Protein AF-A0A914SNX8-F1 (afdb_monomer_lite)

pLDDT: mean 79.93, std 11.11, range [45.84, 93.69]

Secondary structure (DSSP, 8-state):
-----TT--HHHHHH-GGGHHHHHHHHHH-S-----STT-SS-HHHHHHHH-

Sequence (52 aa):
MIPEHPNYNFIGRILGPRGISVRQLEAASGCGILIRGKGSVKDAVREEYLRS

Foldseek 3Di:
DPPPPVVDDPLCVCCDVVRPNVVVVCVVVVDRDDQDDQPNDPDNVVVVVVVD

Structure (mmCIF, N/CA/C/O backbone):
data_AF-A0A914SNX8-F1
#
_entry.id   AF-A0A914SNX8-F1
#
loop_
_atom_site.group_PDB
_atom_site.id
_atom_site.type_symbol
_atom_site.label_atom_id
_atom_site.label_alt_id
_atom_site.label_comp_id
_atom_site.label_asym_id
_atom_site.label_entity_id
_atom_site.label_seq_id
_atom_site.pdbx_PDB_ins_code
_atom_site.Cartn_x
_atom_site.Cartn_y
_atom_site.Cartn_z
_atom_site.occupancy
_atom_site.B_iso_or_equiv
_atom_site.auth_seq_id
_atom_site.auth_comp_id
_atom_site.auth_asym_id
_atom_site.auth_atom_id
_atom_site.pdbx_PDB_model_num
ATOM 1 N N . MET A 1 1 ? -2.050 -21.059 -13.647 1.00 45.84 1 MET A N 1
ATOM 2 C CA . MET A 1 1 ? -1.568 -20.023 -14.583 1.00 45.84 1 MET A CA 1
ATOM 3 C C . MET A 1 1 ? -2.195 -18.713 -14.177 1.00 45.84 1 MET A C 1
ATOM 5 O O . MET A 1 1 ? -3.414 -18.618 -14.187 1.00 45.84 1 MET A O 1
ATOM 9 N N . ILE A 1 2 ? -1.390 -17.747 -13.746 1.00 55.53 2 ILE A N 1
ATOM 10 C CA . ILE A 1 2 ? -1.862 -16.365 -13.653 1.00 55.53 2 ILE A CA 1
ATOM 11 C C . ILE A 1 2 ? -2.017 -15.924 -15.113 1.00 55.53 2 ILE A C 1
ATOM 13 O O . ILE A 1 2 ? -1.045 -16.077 -15.852 1.00 55.53 2 ILE A O 1
ATOM 17 N N . PRO A 1 3 ? -3.203 -15.491 -15.572 1.00 56.06 3 PRO A N 1
ATOM 18 C CA . PRO A 1 3 ? -3.346 -14.988 -16.928 1.00 56.06 3 PRO A CA 1
ATOM 19 C C . PRO A 1 3 ? -2.356 -13.840 -17.108 1.00 56.06 3 PRO A C 1
ATOM 21 O O . PRO A 1 3 ? -2.320 -12.897 -16.312 1.00 56.06 3 PRO A O 1
ATOM 24 N N . GLU A 1 4 ? -1.489 -13.983 -18.104 1.00 56.31 4 GLU A N 1
ATOM 25 C CA . GLU A 1 4 ? -0.430 -13.030 -18.388 1.00 56.31 4 GLU A CA 1
ATOM 26 C C . GLU A 1 4 ? -1.087 -11.750 -18.899 1.00 56.31 4 GLU A C 1
ATOM 28 O O . GLU A 1 4 ? -1.372 -11.585 -20.082 1.00 56.31 4 GLU A O 1
ATOM 33 N N . HIS A 1 5 ? -1.351 -10.828 -17.979 1.00 64.62 5 HIS A N 1
ATOM 34 C CA . HIS A 1 5 ? -1.664 -9.442 -18.288 1.00 64.62 5 HIS A CA 1
ATOM 35 C C . HIS A 1 5 ? -0.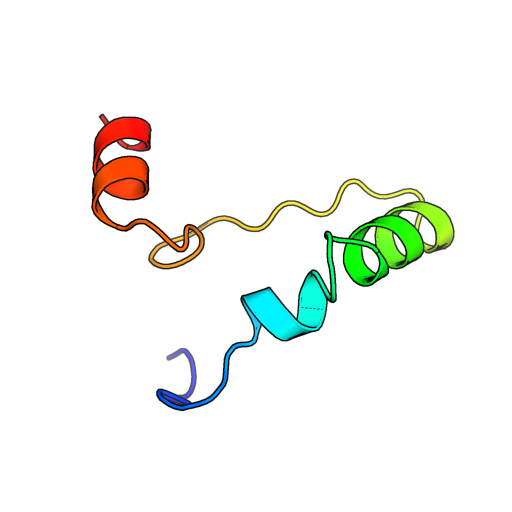403 -8.608 -18.018 1.00 64.62 5 HIS A C 1
ATOM 37 O O . HIS A 1 5 ? -0.365 -7.860 -17.039 1.00 64.62 5 HIS A O 1
ATOM 43 N N . PRO A 1 6 ? 0.651 -8.736 -18.854 1.00 65.56 6 PRO A N 1
ATOM 44 C CA . PRO A 1 6 ? 1.954 -8.110 -18.616 1.00 65.56 6 PRO A CA 1
ATOM 45 C C . PRO A 1 6 ? 1.883 -6.580 -18.582 1.00 65.56 6 PRO A C 1
ATOM 47 O O . PRO A 1 6 ? 2.762 -5.933 -18.028 1.00 65.56 6 PRO A O 1
ATOM 50 N N . ASN A 1 7 ? 0.818 -6.000 -19.139 1.00 68.56 7 ASN A N 1
ATOM 51 C CA . ASN A 1 7 ? 0.617 -4.557 -19.211 1.00 68.56 7 ASN A CA 1
ATOM 52 C C . ASN A 1 7 ? -0.312 -4.003 -18.117 1.00 68.56 7 ASN A C 1
ATOM 54 O O . ASN A 1 7 ? -0.690 -2.833 -18.165 1.00 68.56 7 ASN A O 1
ATOM 58 N N . TYR A 1 8 ? -0.735 -4.829 -17.154 1.00 73.00 8 TYR A N 1
ATOM 59 C CA . TYR A 1 8 ? -1.715 -4.425 -16.153 1.00 73.00 8 TYR A CA 1
ATOM 60 C C . TYR A 1 8 ? -1.162 -4.501 -14.729 1.00 73.00 8 TYR A C 1
ATOM 62 O O . TYR A 1 8 ? -0.885 -5.564 -14.179 1.00 73.00 8 TYR A O 1
ATOM 70 N N . ASN A 1 9 ? -1.058 -3.337 -14.092 1.00 76.38 9 ASN A N 1
ATOM 71 C CA . ASN A 1 9 ? -0.552 -3.205 -12.731 1.00 76.38 9 ASN A CA 1
ATOM 72 C C . ASN A 1 9 ? -1.649 -3.488 -11.694 1.00 76.38 9 ASN A C 1
ATOM 74 O O . ASN A 1 9 ? -2.205 -2.562 -11.098 1.00 76.38 9 ASN A O 1
ATOM 78 N N . PHE A 1 10 ? -1.934 -4.767 -11.434 1.00 79.38 10 PHE A N 1
ATOM 79 C CA . PHE A 1 10 ? -2.896 -5.181 -10.400 1.00 79.38 10 PHE A CA 1
ATOM 80 C C . PHE A 1 10 ? -2.530 -4.630 -9.021 1.00 79.38 10 PHE A C 1
ATOM 82 O O . PHE A 1 10 ? -3.371 -4.039 -8.350 1.00 79.38 10 PHE A O 1
ATOM 89 N N . ILE A 1 11 ? -1.256 -4.746 -8.637 1.00 82.12 11 ILE A N 1
ATOM 90 C CA . ILE A 1 11 ? -0.741 -4.253 -7.353 1.00 82.12 11 IL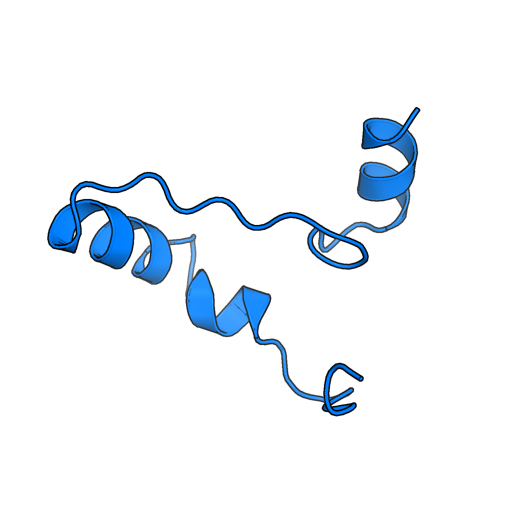E A CA 1
ATOM 91 C C . ILE A 1 11 ? -0.963 -2.744 -7.217 1.00 82.12 11 ILE A C 1
ATOM 93 O O . ILE A 1 11 ? -1.498 -2.279 -6.214 1.00 82.12 11 ILE A O 1
ATOM 97 N N . GLY A 1 12 ? -0.626 -1.980 -8.261 1.00 85.69 12 GLY A N 1
ATOM 98 C CA . GLY A 1 12 ? -0.846 -0.533 -8.289 1.00 85.69 12 GLY A CA 1
ATOM 99 C C . GLY A 1 12 ? -2.324 -0.151 -8.198 1.00 85.69 12 GLY A C 1
ATOM 100 O O . GLY A 1 12 ? -2.656 0.834 -7.543 1.00 85.69 12 GLY A O 1
ATOM 101 N N . ARG A 1 13 ? -3.214 -0.947 -8.801 1.00 87.19 13 ARG A N 1
ATOM 102 C CA . ARG A 1 13 ? -4.662 -0.715 -8.753 1.00 87.19 13 ARG A CA 1
ATOM 103 C C . ARG A 1 13 ? -5.278 -1.051 -7.394 1.00 87.19 13 ARG A C 1
ATOM 105 O O . ARG A 1 13 ? -6.150 -0.316 -6.951 1.00 87.19 13 ARG A O 1
ATOM 112 N N . ILE A 1 14 ? -4.817 -2.117 -6.739 1.00 86.62 14 ILE A N 1
ATOM 113 C CA . ILE A 1 14 ? -5.280 -2.522 -5.400 1.00 86.62 14 ILE A CA 1
ATOM 114 C C . ILE A 1 14 ? -4.800 -1.525 -4.339 1.00 86.62 14 ILE A C 1
ATOM 116 O O . ILE A 1 14 ? -5.579 -1.097 -3.492 1.00 86.62 14 ILE A O 1
ATOM 120 N N . LEU A 1 15 ? -3.529 -1.115 -4.400 1.00 87.88 15 LEU A N 1
ATOM 121 C CA . LEU A 1 15 ? -2.979 -0.101 -3.497 1.00 87.88 15 LEU A CA 1
ATOM 122 C C . LEU A 1 15 ? -3.648 1.260 -3.717 1.00 87.88 15 LEU A C 1
ATOM 124 O O . LEU A 1 15 ? -3.995 1.949 -2.756 1.00 87.88 15 LEU A O 1
ATOM 128 N N . GLY A 1 16 ? -3.830 1.653 -4.977 1.00 87.69 16 GLY A N 1
ATOM 129 C CA . GLY A 1 16 ? -4.231 3.007 -5.325 1.00 87.69 16 GLY A CA 1
ATOM 130 C C . GLY A 1 16 ? -3.141 4.041 -4.994 1.00 87.69 16 GLY A C 1
ATOM 131 O O . GLY A 1 16 ? -2.052 3.705 -4.508 1.00 87.69 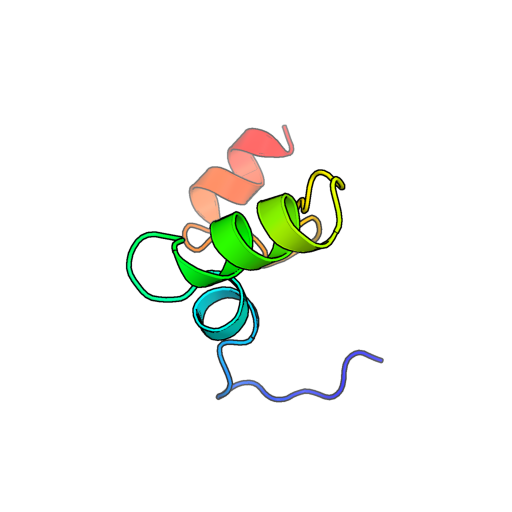16 GLY A O 1
ATOM 132 N N . PRO A 1 17 ? -3.397 5.332 -5.256 1.00 89.38 17 PRO A N 1
ATOM 133 C CA . PRO A 1 17 ? -2.455 6.397 -4.929 1.00 89.38 17 PRO A CA 1
ATOM 134 C C . PRO A 1 17 ? -2.165 6.395 -3.422 1.00 89.38 17 PRO A C 1
ATOM 136 O O . PRO A 1 17 ? -3.079 6.433 -2.604 1.00 89.38 17 P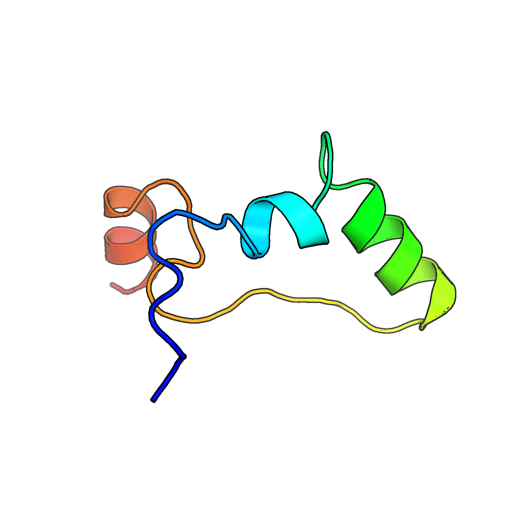RO A O 1
ATOM 139 N N . ARG A 1 18 ? -0.878 6.322 -3.056 1.00 86.94 18 ARG A N 1
ATOM 140 C CA . ARG A 1 18 ? -0.389 6.273 -1.660 1.00 86.94 18 ARG A CA 1
ATOM 141 C C . ARG A 1 18 ? -0.953 5.127 -0.797 1.00 86.94 18 ARG A C 1
ATOM 143 O O . ARG A 1 18 ? -0.870 5.214 0.423 1.00 86.94 18 ARG A O 1
ATOM 150 N N . GLY A 1 19 ? -1.512 4.065 -1.384 1.00 87.50 19 GLY A N 1
ATOM 151 C CA . GLY A 1 19 ? -2.095 2.968 -0.598 1.00 87.50 19 GLY A CA 1
ATOM 152 C C . GLY A 1 19 ? -3.486 3.276 -0.022 1.00 87.50 19 GLY A C 1
ATOM 153 O O . GLY A 1 19 ? -3.933 2.590 0.892 1.00 87.50 19 GLY A O 1
ATOM 154 N N . ILE A 1 20 ? -4.175 4.317 -0.507 1.00 91.00 20 ILE A N 1
ATOM 155 C CA . ILE A 1 20 ? -5.489 4.720 0.026 1.00 91.00 20 ILE A CA 1
ATOM 156 C C . ILE A 1 20 ? -6.550 3.637 -0.213 1.00 91.00 20 ILE A C 1
ATOM 158 O O . ILE A 1 20 ? -7.323 3.343 0.697 1.00 91.00 20 ILE A O 1
ATOM 162 N N . SER A 1 21 ? -6.569 3.010 -1.396 1.00 91.38 21 SER A N 1
ATOM 163 C CA . SER A 1 21 ? -7.560 1.974 -1.718 1.00 91.38 21 SER A CA 1
ATOM 164 C C . SER A 1 21 ? -7.393 0.736 -0.849 1.00 91.38 21 SER A C 1
ATOM 166 O O . SER A 1 21 ? -8.388 0.243 -0.322 1.00 91.38 21 SER A O 1
ATOM 168 N N . VAL A 1 22 ? -6.157 0.264 -0.641 1.00 90.75 22 VAL A N 1
ATOM 169 C CA . VAL A 1 22 ? -5.932 -0.899 0.230 1.00 90.75 22 VAL A CA 1
ATOM 170 C C . VAL A 1 22 ? -6.342 -0.581 1.665 1.00 90.75 22 VAL A C 1
ATOM 172 O O . VAL A 1 22 ? -7.041 -1.373 2.275 1.00 90.75 22 VAL A O 1
ATOM 175 N N . ARG A 1 23 ? -6.045 0.625 2.163 1.00 90.50 23 ARG A N 1
ATOM 176 C CA . ARG A 1 23 ? -6.400 1.028 3.528 1.00 90.50 23 ARG A CA 1
ATOM 177 C C . ARG A 1 23 ? -7.912 1.154 3.732 1.00 90.50 23 ARG A C 1
ATOM 179 O O . ARG A 1 23 ? -8.412 0.825 4.802 1.00 90.50 23 ARG A O 1
ATOM 186 N N . GLN A 1 24 ? -8.647 1.613 2.717 1.00 92.19 24 GLN A N 1
ATOM 187 C CA . GLN A 1 24 ? -10.113 1.603 2.736 1.00 92.19 24 GLN A CA 1
ATOM 188 C C . GLN A 1 24 ? -10.676 0.181 2.709 1.00 92.19 24 GLN A C 1
ATOM 190 O O . GLN A 1 24 ? -11.620 -0.103 3.437 1.00 92.19 24 GLN A O 1
ATOM 195 N N . LEU A 1 25 ? -10.096 -0.712 1.905 1.00 91.38 25 LEU A N 1
ATOM 196 C CA . LEU A 1 25 ? -10.471 -2.127 1.870 1.00 91.38 25 LEU A CA 1
ATOM 197 C C . LEU A 1 25 ? -10.203 -2.819 3.211 1.00 91.38 25 LEU A C 1
ATOM 199 O O . LEU A 1 25 ? -11.059 -3.554 3.699 1.00 91.38 25 LEU A O 1
ATOM 203 N N . GLU A 1 26 ? -9.057 -2.552 3.834 1.00 92.81 26 GLU A N 1
ATOM 204 C CA . GLU A 1 26 ? -8.731 -3.039 5.176 1.00 92.81 26 GLU A CA 1
ATOM 205 C C . GLU A 1 26 ? -9.721 -2.494 6.213 1.00 92.81 26 GLU A C 1
ATOM 207 O O . GLU A 1 26 ? -10.248 -3.257 7.017 1.00 92.81 26 GLU A O 1
ATOM 212 N N . ALA A 1 27 ? -10.061 -1.201 6.154 1.00 93.69 27 ALA A N 1
ATOM 213 C CA . ALA A 1 27 ? -11.033 -0.590 7.064 1.00 93.69 27 ALA A CA 1
ATOM 214 C C . ALA A 1 27 ? -12.464 -1.128 6.876 1.00 93.69 27 ALA A C 1
ATOM 216 O O . ALA A 1 27 ? -13.180 -1.311 7.856 1.00 93.69 27 ALA A O 1
ATOM 217 N N . ALA A 1 28 ? -12.882 -1.387 5.636 1.00 93.00 28 ALA A N 1
ATOM 218 C CA . ALA A 1 28 ? -14.213 -1.902 5.324 1.00 93.00 28 ALA A CA 1
ATOM 219 C C . ALA A 1 28 ? -14.365 -3.394 5.658 1.00 93.00 28 ALA A C 1
ATOM 221 O O . ALA A 1 28 ? -15.442 -3.825 6.060 1.00 93.00 28 ALA A O 1
ATOM 222 N N . SER A 1 29 ? -13.301 -4.183 5.483 1.00 90.69 29 SER A N 1
ATOM 223 C CA . SER A 1 29 ? -13.307 -5.628 5.754 1.00 90.69 29 SER A CA 1
ATOM 224 C C . SER A 1 29 ? -12.888 -5.992 7.180 1.00 90.69 29 SER A C 1
ATOM 226 O O . SER A 1 29 ? -13.122 -7.117 7.615 1.00 90.69 29 SER A O 1
ATOM 228 N N . GLY A 1 30 ? -12.226 -5.080 7.897 1.00 92.50 30 GLY A N 1
ATOM 229 C CA . GLY A 1 30 ? -11.601 -5.364 9.190 1.00 92.50 30 GLY A CA 1
ATOM 230 C C . GLY A 1 30 ? -10.419 -6.338 9.103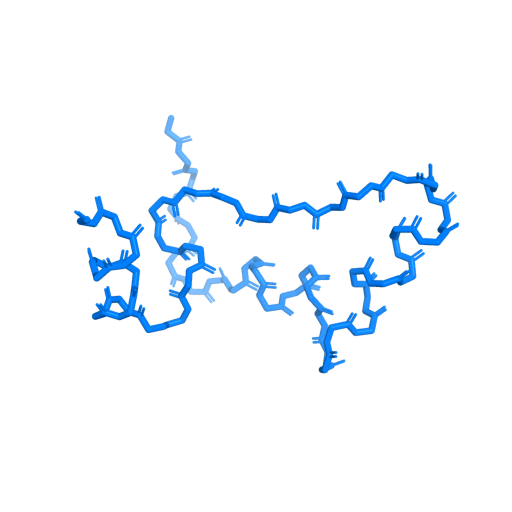 1.00 92.50 30 GLY A C 1
ATOM 231 O O . GLY A 1 30 ? -9.924 -6.792 10.132 1.00 92.50 30 GLY A O 1
ATOM 232 N N . CYS A 1 31 ? -9.973 -6.685 7.893 1.00 91.44 31 CYS A N 1
ATOM 233 C CA . CYS A 1 31 ? -8.906 -7.647 7.648 1.00 91.44 31 CYS A CA 1
ATOM 234 C C . CYS A 1 31 ? -7.617 -6.927 7.245 1.00 91.44 31 CYS A C 1
ATOM 236 O O . CYS A 1 31 ? -7.661 -5.929 6.532 1.00 91.44 31 CYS A O 1
ATOM 238 N N . GLY A 1 32 ? -6.466 -7.471 7.647 1.00 88.31 32 GLY A N 1
ATOM 239 C CA . GLY A 1 32 ? -5.169 -7.019 7.141 1.00 88.31 32 GLY A CA 1
ATOM 240 C C . GLY A 1 32 ? -4.921 -7.568 5.737 1.00 88.31 32 GLY A C 1
ATOM 241 O O . GLY A 1 32 ? -4.898 -8.786 5.547 1.00 88.31 32 GLY A O 1
ATOM 242 N N . ILE A 1 33 ? -4.730 -6.692 4.751 1.00 86.38 33 ILE A N 1
ATOM 243 C CA . ILE A 1 33 ? -4.519 -7.080 3.353 1.00 86.38 33 ILE A CA 1
ATOM 244 C C . ILE A 1 33 ? -3.034 -6.989 3.042 1.00 86.38 33 ILE A C 1
ATOM 246 O O . ILE A 1 33 ? -2.443 -5.912 2.992 1.00 86.38 33 ILE A O 1
ATOM 250 N N . LEU A 1 34 ? -2.430 -8.146 2.782 1.00 84.31 34 LEU A N 1
ATOM 251 C CA . LEU A 1 34 ? -1.001 -8.246 2.542 1.00 84.31 34 LEU A CA 1
ATOM 252 C C . LEU A 1 34 ? -0.722 -8.887 1.186 1.00 84.31 34 LEU A C 1
ATOM 254 O O . LEU A 1 34 ? -1.099 -10.026 0.921 1.00 84.31 34 LEU A O 1
ATOM 258 N N . ILE A 1 35 ? -0.026 -8.146 0.331 1.00 82.81 35 ILE A N 1
ATOM 259 C CA . ILE A 1 35 ? 0.371 -8.613 -0.994 1.00 82.81 35 ILE A CA 1
ATOM 260 C C . ILE A 1 35 ? 1.675 -9.405 -0.836 1.00 82.81 35 ILE A C 1
ATOM 262 O O . ILE A 1 35 ? 2.683 -8.877 -0.364 1.00 82.81 35 ILE A O 1
ATOM 266 N N . ARG A 1 36 ? 1.644 -10.690 -1.196 1.00 80.88 36 ARG A N 1
ATOM 267 C CA . ARG A 1 36 ? 2.769 -11.632 -1.103 1.00 80.88 36 ARG A CA 1
ATOM 268 C C . ARG A 1 36 ? 2.939 -12.374 -2.429 1.00 80.88 36 ARG A C 1
ATOM 270 O O . ARG A 1 36 ? 1.970 -12.574 -3.154 1.00 80.88 36 ARG A O 1
ATOM 277 N N . GLY A 1 37 ? 4.160 -12.833 -2.710 1.00 77.94 37 GLY A N 1
ATOM 278 C CA . GLY A 1 37 ? 4.496 -13.593 -3.921 1.00 77.94 37 GLY A CA 1
ATOM 279 C C . GLY A 1 37 ? 5.521 -12.894 -4.817 1.00 77.94 37 GLY A C 1
ATOM 280 O O . GLY A 1 37 ? 5.931 -11.767 -4.542 1.00 77.94 37 GLY A O 1
ATOM 281 N N . LYS A 1 38 ? 5.939 -13.579 -5.889 1.00 72.19 38 LYS A N 1
ATOM 282 C CA . LYS A 1 38 ? 6.932 -13.070 -6.848 1.00 72.19 38 LYS A CA 1
ATOM 283 C C . LYS A 1 38 ? 6.366 -11.886 -7.642 1.00 72.19 38 LYS A C 1
ATOM 285 O O . LYS A 1 38 ? 5.319 -12.044 -8.261 1.00 72.19 38 LYS A O 1
ATOM 290 N N . GLY A 1 39 ? 7.038 -10.733 -7.626 1.00 75.69 39 GLY A N 1
ATOM 291 C CA . GLY A 1 39 ? 6.577 -9.507 -8.295 1.00 75.69 39 GLY A CA 1
ATOM 292 C C . GLY A 1 39 ? 5.625 -8.645 -7.457 1.00 75.69 39 GLY A C 1
ATOM 293 O O . GLY A 1 39 ? 4.969 -7.748 -7.986 1.00 75.69 39 GLY A O 1
ATOM 294 N N . SER A 1 40 ? 5.527 -8.912 -6.151 1.00 75.31 40 SER A N 1
ATOM 295 C CA . SER A 1 40 ? 4.713 -8.105 -5.224 1.00 75.31 40 SER A CA 1
ATOM 296 C C . SER A 1 40 ? 5.382 -6.783 -4.852 1.00 75.31 40 SER A C 1
ATOM 298 O O . SER A 1 40 ? 4.712 -5.838 -4.433 1.00 75.31 40 SER A O 1
ATOM 300 N N . VAL A 1 41 ? 6.708 -6.719 -4.976 1.00 75.69 41 VAL A N 1
ATOM 301 C CA . VAL A 1 41 ? 7.514 -5.541 -4.663 1.00 75.69 41 VAL A CA 1
ATOM 302 C C . VAL A 1 41 ? 7.929 -4.893 -5.980 1.00 75.69 41 VAL A C 1
ATOM 304 O O . VAL A 1 41 ? 8.388 -5.571 -6.893 1.00 75.69 41 VAL A O 1
ATOM 307 N N . LYS A 1 42 ? 7.766 -3.568 -6.083 1.00 71.88 42 LYS A N 1
ATOM 308 C CA . LYS A 1 42 ? 8.194 -2.811 -7.275 1.00 71.88 42 LYS A CA 1
ATOM 309 C C . LYS A 1 42 ? 9.689 -2.984 -7.556 1.00 71.88 42 LYS A C 1
ATOM 311 O O . LYS A 1 42 ? 10.089 -3.090 -8.708 1.00 71.88 42 LYS A O 1
ATOM 316 N N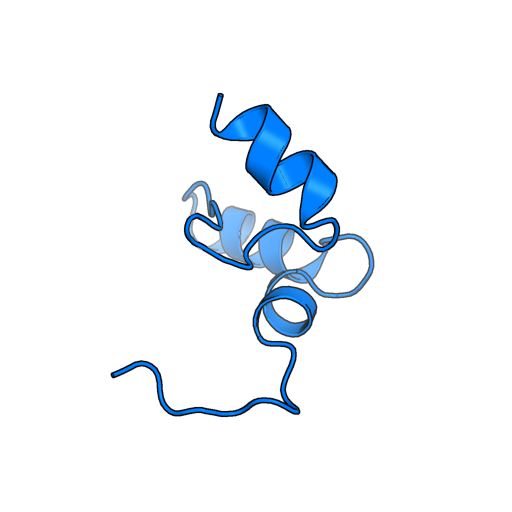 . ASP A 1 43 ? 10.485 -3.021 -6.495 1.00 79.50 43 ASP A N 1
ATOM 317 C CA . ASP A 1 43 ? 11.914 -3.298 -6.542 1.00 79.50 43 ASP A CA 1
ATOM 318 C C . ASP A 1 43 ? 12.182 -4.799 -6.444 1.00 79.50 43 ASP A C 1
ATOM 320 O O . ASP A 1 43 ? 12.134 -5.377 -5.356 1.00 79.50 43 ASP A O 1
ATOM 324 N N . ALA A 1 44 ? 12.532 -5.415 -7.573 1.00 75.69 44 ALA A N 1
ATOM 325 C CA . ALA A 1 44 ? 12.929 -6.821 -7.624 1.00 75.69 44 ALA A CA 1
ATOM 326 C C . ALA A 1 44 ? 14.182 -7.104 -6.773 1.00 75.69 44 ALA A C 1
ATOM 328 O O . ALA A 1 44 ? 14.255 -8.135 -6.115 1.00 75.69 44 ALA A O 1
ATOM 329 N N . VAL A 1 45 ? 15.127 -6.157 -6.712 1.00 79.06 45 VAL A N 1
ATOM 330 C CA . VAL A 1 45 ? 16.345 -6.261 -5.884 1.00 79.06 45 VAL A CA 1
ATOM 331 C C . VAL A 1 45 ? 15.993 -6.297 -4.397 1.00 79.06 45 VAL A C 1
ATOM 333 O O . VAL A 1 45 ? 16.520 -7.104 -3.635 1.00 79.06 45 VAL A O 1
ATOM 336 N N . ARG A 1 46 ? 15.053 -5.441 -3.977 1.00 78.38 46 ARG A N 1
ATOM 337 C CA . ARG A 1 46 ? 14.557 -5.436 -2.599 1.00 78.38 46 ARG A CA 1
ATOM 338 C C . ARG A 1 46 ? 13.762 -6.702 -2.295 1.00 78.38 46 ARG A C 1
ATOM 340 O O . ARG A 1 46 ? 13.841 -7.197 -1.178 1.00 78.38 46 ARG A O 1
ATOM 347 N N . GLU A 1 47 ? 13.007 -7.221 -3.262 1.00 79.88 47 GLU A N 1
ATOM 348 C CA . GLU A 1 47 ? 12.302 -8.497 -3.119 1.00 79.88 47 GLU A CA 1
ATOM 349 C C . GLU A 1 47 ? 13.268 -9.662 -2.893 1.00 79.88 47 GLU A C 1
ATOM 351 O O . GLU A 1 47 ? 13.037 -10.472 -2.000 1.00 79.88 47 GLU A O 1
ATOM 356 N N . GLU A 1 48 ? 14.344 -9.732 -3.679 1.00 79.56 48 GLU A N 1
ATOM 357 C CA . GLU A 1 48 ? 15.371 -10.768 -3.568 1.00 79.56 48 GLU A CA 1
ATOM 358 C C . GLU A 1 48 ? 16.111 -10.685 -2.230 1.00 79.56 48 GLU A C 1
ATOM 360 O O . GLU A 1 48 ? 16.267 -11.699 -1.557 1.00 79.56 48 GLU A O 1
ATOM 365 N N . TYR A 1 49 ? 16.444 -9.473 -1.777 1.00 78.44 49 TYR A N 1
ATOM 366 C CA . TYR A 1 49 ? 17.031 -9.259 -0.454 1.00 78.44 49 TYR A CA 1
ATOM 367 C C . TYR A 1 49 ? 16.094 -9.681 0.688 1.00 78.44 49 TYR A C 1
ATOM 369 O O . TYR A 1 49 ? 16.531 -10.317 1.635 1.00 78.44 49 TYR A O 1
ATOM 377 N N . LEU A 1 50 ? 14.796 -9.365 0.601 1.00 76.25 50 LEU A N 1
ATOM 378 C CA . LEU A 1 50 ? 13.792 -9.764 1.603 1.00 76.25 50 LEU A CA 1
ATOM 379 C C . LEU A 1 50 ? 13.472 -11.267 1.584 1.00 76.25 50 LEU A C 1
ATOM 381 O O . LEU A 1 50 ? 12.779 -11.757 2.477 1.00 76.25 50 LEU A O 1
ATOM 385 N N . ARG A 1 51 ? 13.902 -11.976 0.538 1.00 73.50 51 ARG A N 1
ATOM 386 C CA . ARG A 1 51 ? 13.785 -13.429 0.404 1.00 73.50 51 ARG A CA 1
ATOM 387 C C . ARG A 1 51 ? 14.969 -14.184 1.009 1.00 73.50 51 ARG A C 1
ATOM 389 O O . ARG A 1 51 ? 14.834 -15.396 1.182 1.00 73.50 51 ARG A O 1
ATOM 396 N N . SER A 1 52 ? 16.085 -13.496 1.257 1.00 61.25 52 SER A N 1
ATOM 397 C CA . SER A 1 52 ? 17.326 -14.054 1.798 1.00 61.25 52 SER A CA 1
ATOM 398 C C . SER A 1 52 ? 17.411 -13.903 3.311 1.00 61.25 52 SER A C 1
ATOM 400 O O . SER A 1 52 ? 18.167 -14.713 3.888 1.00 61.25 52 SER A O 1
#

Radius of gyration: 12.67 Å; chains: 1; bounding box: 32×26×28 Å